Protein AF-A0A638WQQ2-F1 (afdb_monomer_lite)

pLDDT: mean 89.61, std 8.48, range [47.0, 96.75]

Organism: Salmonella newport (NCBI:txid108619)

Secondary structure (DSSP, 8-state):
-HHHHTTSTTGGGS--SSB--SSSTTTTSBPPHHHHHHHHHHHHHT-GGGTT--HHHHHHHHHHHHHHHHHT-TT--HHHHHHHHHHHHTPPTT-TTTHHHHHHHHHHHHHHHHHHHHHHHHTTTT--

InterPro domains:
  IPR011010 DNA breaking-rejoining enzyme, catalytic core [SSF56349] (10-104)
  IPR013762 Integrase-like, catalytic domain superfamily [G3DSA:1.10.443.10] (1-122)

Foldseek 3Di:
DVVVLVPKPCLVVDDAPAADCDDDDRINPHQDPVNVQVVQVVVLVPDPVSVVTDPVVVVVVVLVVLVVVVVVPPVADPLNSLVVNCVVVVHDPPDCPSVVSSVVVVVVVVVVVVVVVVVCVVVVVPPD

Sequence (128 aa):
ILNDRRKVKNSNKHDFLFITYKEGKTQGQPLSFSSYHKIVSVVRQSSSHLNGLTGHKLRHTWNYEFSKAIDENQEISDEKEQQIRSYLMGWRPGSDTSIIYNRRHIFELSKKTALEQQEQLLKGGFDE

Radius of gyration: 22.97 Å; chains: 1; bounding box: 56×27×70 Å

Structure (mmCIF, N/CA/C/O backbone):
data_AF-A0A638WQQ2-F1
#
_entry.id   AF-A0A638WQQ2-F1
#
loop_
_atom_site.group_PDB
_atom_site.id
_atom_site.type_symbol
_atom_site.label_atom_id
_atom_site.label_alt_id
_atom_site.label_comp_id
_atom_site.label_asym_id
_atom_site.label_entity_id
_atom_site.label_seq_id
_atom_site.pdbx_PDB_ins_code
_atom_site.Cartn_x
_atom_site.Cartn_y
_atom_site.Cartn_z
_atom_site.occupancy
_atom_site.B_iso_or_equiv
_atom_site.auth_seq_id
_atom_site.auth_comp_id
_atom_site.auth_asym_id
_atom_site.auth_atom_id
_atom_site.pdbx_PDB_model_num
ATOM 1 N N . ILE A 1 1 ? 11.326 -14.801 -12.721 1.00 67.19 1 ILE A N 1
ATOM 2 C CA . ILE A 1 1 ? 11.721 -13.368 -12.592 1.00 67.19 1 ILE A CA 1
ATOM 3 C C . ILE A 1 1 ? 13.234 -13.190 -12.457 1.00 67.19 1 ILE A C 1
ATOM 5 O O . ILE A 1 1 ? 13.819 -12.639 -13.378 1.00 67.19 1 ILE A O 1
ATOM 9 N N . LEU A 1 2 ? 13.894 -13.629 -11.371 1.00 75.12 2 LEU A N 1
ATOM 10 C CA . LEU A 1 2 ? 15.339 -13.370 -11.173 1.00 75.12 2 LEU A CA 1
ATOM 11 C C . LEU A 1 2 ? 16.225 -13.975 -12.281 1.00 75.12 2 LEU A C 1
ATOM 13 O O . LEU A 1 2 ? 17.155 -13.323 -12.753 1.00 75.12 2 LEU A O 1
ATOM 17 N N . ASN A 1 3 ? 15.879 -15.174 -12.754 1.00 87.06 3 ASN A N 1
ATOM 18 C CA . ASN A 1 3 ? 16.596 -15.852 -13.839 1.00 87.06 3 ASN A CA 1
ATOM 19 C C . ASN A 1 3 ? 16.265 -15.289 -15.232 1.00 87.06 3 ASN A C 1
ATOM 21 O O . ASN A 1 3 ? 17.094 -15.356 -16.137 1.00 87.06 3 ASN A O 1
ATOM 25 N N . ASP A 1 4 ? 15.073 -14.717 -15.403 1.00 89.94 4 ASP A N 1
ATOM 26 C CA . ASP A 1 4 ? 14.589 -14.223 -16.698 1.00 89.94 4 ASP A CA 1
ATOM 27 C C . ASP A 1 4 ? 15.051 -12.791 -16.948 1.00 89.94 4 ASP A C 1
ATOM 29 O O . ASP A 1 4 ? 15.519 -12.470 -18.038 1.00 89.94 4 ASP A O 1
ATOM 33 N N . ARG A 1 5 ? 15.015 -11.950 -15.905 1.00 92.75 5 ARG A N 1
ATOM 34 C CA . ARG A 1 5 ? 15.450 -10.551 -15.953 1.00 92.75 5 ARG A CA 1
ATOM 35 C C . ARG A 1 5 ? 16.876 -10.436 -16.476 1.00 92.75 5 ARG A C 1
ATOM 37 O O . ARG A 1 5 ? 17.125 -9.609 -17.340 1.00 92.75 5 ARG A O 1
ATOM 44 N N . ARG A 1 6 ? 17.797 -11.280 -15.985 1.00 91.44 6 ARG A N 1
ATOM 45 C CA . ARG A 1 6 ? 19.225 -11.254 -16.361 1.00 91.44 6 ARG A CA 1
ATOM 46 C C . ARG A 1 6 ? 19.457 -11.477 -17.862 1.00 91.44 6 ARG A C 1
ATOM 48 O O . ARG A 1 6 ? 20.475 -11.034 -18.380 1.00 91.44 6 ARG A O 1
ATOM 55 N N . LYS A 1 7 ? 18.533 -12.149 -18.554 1.00 93.31 7 LYS A N 1
ATOM 56 C CA . LYS A 1 7 ? 18.630 -12.430 -19.995 1.00 93.31 7 LYS A CA 1
ATOM 57 C C . LYS A 1 7 ? 18.217 -11.233 -20.861 1.00 93.31 7 LYS A C 1
ATOM 59 O O . LYS A 1 7 ? 18.444 -11.250 -22.066 1.00 93.31 7 LYS A O 1
ATOM 64 N N . VAL A 1 8 ? 17.600 -10.202 -20.278 1.00 95.00 8 VAL A N 1
ATOM 65 C CA . VAL A 1 8 ? 17.076 -9.050 -21.020 1.00 95.00 8 VAL A CA 1
ATOM 66 C C . VAL A 1 8 ? 18.182 -8.027 -21.263 1.00 95.00 8 VAL A C 1
ATOM 68 O O . VAL A 1 8 ? 18.845 -7.559 -20.338 1.00 95.00 8 VAL A O 1
ATOM 71 N N . LYS A 1 9 ? 18.359 -7.615 -22.522 1.00 95.44 9 LYS A N 1
ATOM 72 C CA . LYS A 1 9 ? 19.323 -6.571 -22.892 1.00 95.44 9 LYS A CA 1
ATOM 73 C C . LYS A 1 9 ? 19.090 -5.300 -22.061 1.00 95.44 9 LYS A C 1
ATOM 75 O O . LYS A 1 9 ? 17.955 -4.866 -21.921 1.00 95.44 9 LYS A O 1
ATOM 80 N N . ASN A 1 10 ? 20.170 -4.686 -21.568 1.00 95.50 10 ASN A N 1
ATOM 81 C CA . ASN A 1 10 ? 20.201 -3.484 -20.713 1.00 95.50 10 ASN A CA 1
ATOM 82 C C . ASN A 1 10 ? 19.715 -3.641 -19.260 1.00 95.50 10 ASN A C 1
ATOM 84 O O . ASN A 1 10 ? 19.871 -2.689 -18.497 1.00 95.50 10 ASN A O 1
ATOM 88 N N . SER A 1 11 ? 19.193 -4.795 -18.832 1.00 94.62 11 SER A N 1
ATOM 89 C CA . SER A 1 11 ? 18.684 -4.956 -17.458 1.00 94.62 11 SER A CA 1
ATOM 90 C C . SER A 1 11 ? 19.768 -4.866 -16.378 1.00 94.62 11 SER A C 1
ATOM 92 O O . SER A 1 11 ? 19.474 -4.666 -15.205 1.00 94.62 11 SER A O 1
ATOM 94 N N . ASN A 1 12 ? 21.029 -5.087 -16.743 1.00 94.19 12 ASN A N 1
ATOM 95 C CA . ASN A 1 12 ? 22.179 -5.024 -15.841 1.00 94.19 12 ASN A CA 1
ATOM 96 C C . ASN A 1 12 ? 22.674 -3.591 -15.577 1.00 94.19 12 ASN A C 1
ATOM 98 O O . ASN A 1 12 ? 23.626 -3.424 -14.828 1.00 94.19 12 ASN A O 1
ATOM 102 N N . LYS A 1 13 ? 22.060 -2.567 -16.186 1.00 95.56 13 LYS A N 1
ATOM 103 C CA . LYS A 1 13 ? 22.459 -1.158 -16.022 1.00 95.56 13 LYS A CA 1
ATOM 104 C C . LYS A 1 13 ? 21.857 -0.478 -14.786 1.00 95.56 13 LYS A C 1
ATOM 106 O O . LYS A 1 13 ? 22.153 0.684 -14.539 1.00 95.56 13 LYS A O 1
ATOM 111 N N . HIS A 1 14 ? 20.982 -1.165 -14.055 1.00 94.69 14 HIS A N 1
ATOM 112 C CA . HIS A 1 14 ? 20.318 -0.662 -12.853 1.00 94.69 14 HIS A CA 1
ATOM 113 C C . HIS A 1 14 ? 19.742 -1.825 -12.028 1.00 94.69 14 HIS A C 1
ATOM 115 O O . HIS A 1 14 ? 19.574 -2.939 -12.538 1.00 94.69 14 HIS A O 1
ATOM 121 N N . ASP A 1 15 ? 19.266 -1.527 -10.820 1.00 93.56 15 ASP A N 1
ATOM 122 C CA . ASP A 1 15 ? 18.806 -2.548 -9.864 1.00 93.56 15 ASP A CA 1
ATOM 123 C C . ASP A 1 15 ? 17.281 -2.752 -9.831 1.00 93.56 15 ASP A C 1
ATOM 125 O O . ASP A 1 15 ? 16.779 -3.632 -9.135 1.00 93.56 15 ASP A O 1
ATOM 129 N N . PHE A 1 16 ? 16.510 -1.997 -10.626 1.00 94.38 16 PHE A N 1
ATOM 130 C CA . PHE A 1 16 ? 15.052 -2.169 -10.690 1.00 94.38 16 PHE A CA 1
ATOM 131 C C . PHE A 1 16 ? 14.643 -3.587 -11.105 1.00 94.38 16 PHE A C 1
ATOM 133 O O . PHE A 1 16 ? 15.017 -4.059 -12.182 1.00 94.38 16 PHE A O 1
ATOM 140 N N . LEU A 1 17 ? 13.819 -4.245 -10.286 1.00 93.62 17 LEU A N 1
ATOM 141 C CA . LEU A 1 17 ? 13.341 -5.610 -10.530 1.00 93.62 17 LEU A CA 1
ATOM 142 C C . LEU A 1 17 ? 12.412 -5.699 -11.750 1.00 93.62 17 LEU A C 1
ATOM 144 O O . LEU A 1 17 ? 12.572 -6.587 -12.589 1.00 93.62 17 LEU A O 1
ATOM 148 N N . PHE A 1 18 ? 11.457 -4.773 -11.853 1.00 94.38 18 PHE A N 1
ATOM 149 C CA . PHE A 1 18 ? 10.484 -4.731 -12.941 1.00 94.38 18 PHE A CA 1
ATOM 150 C C . PHE A 1 18 ? 11.002 -3.880 -14.096 1.00 94.38 18 PHE A C 1
ATOM 152 O O . PHE A 1 18 ? 11.248 -2.682 -13.947 1.00 94.38 18 PHE A O 1
ATOM 159 N N . ILE A 1 19 ? 11.141 -4.518 -15.255 1.00 95.19 19 ILE A N 1
ATOM 160 C CA . ILE A 1 19 ? 11.709 -3.932 -16.468 1.00 95.19 19 ILE A CA 1
ATOM 161 C C . ILE A 1 19 ? 10.807 -4.168 -17.672 1.00 95.19 19 ILE A C 1
ATOM 163 O O . ILE A 1 19 ? 9.929 -5.033 -17.659 1.00 95.19 19 ILE A O 1
ATOM 167 N N . THR A 1 20 ? 11.061 -3.429 -18.745 1.00 95.31 20 THR A N 1
ATOM 168 C CA . THR A 1 20 ? 10.407 -3.653 -20.034 1.00 95.31 20 THR A CA 1
ATOM 169 C C . THR A 1 20 ? 11.065 -4.819 -20.773 1.00 95.31 20 THR A C 1
ATOM 171 O O . THR A 1 20 ? 12.229 -4.736 -21.158 1.00 95.31 20 THR A O 1
ATOM 174 N N . TYR A 1 21 ? 10.310 -5.895 -21.009 1.00 93.12 21 TYR A N 1
ATOM 175 C CA . TYR A 1 21 ? 10.790 -7.074 -21.748 1.00 93.12 21 TYR A CA 1
ATOM 176 C C . TYR A 1 21 ? 10.659 -6.933 -23.267 1.00 93.12 21 TYR A C 1
ATOM 178 O O . TYR A 1 21 ? 11.417 -7.558 -24.003 1.00 93.12 21 TYR A O 1
ATOM 186 N N . LYS A 1 22 ? 9.711 -6.110 -23.734 1.00 92.50 22 LYS A N 1
ATOM 187 C CA . LYS A 1 22 ? 9.473 -5.875 -25.160 1.00 92.50 22 LYS A CA 1
ATOM 188 C C . LYS 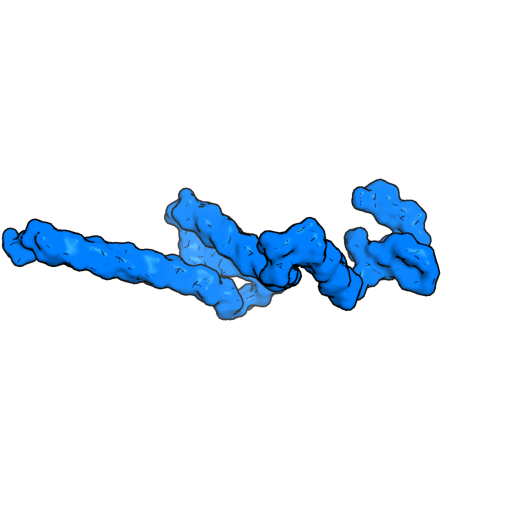A 1 22 ? 10.743 -5.346 -25.827 1.00 92.50 22 LYS A C 1
ATOM 190 O O . LYS A 1 22 ? 11.321 -4.365 -25.360 1.00 92.50 22 LYS A O 1
ATOM 195 N N . GLU A 1 23 ? 11.133 -5.975 -26.929 1.00 94.31 23 GLU A N 1
ATOM 196 C CA . GLU A 1 23 ? 12.262 -5.535 -27.743 1.00 94.31 23 GLU A CA 1
ATOM 197 C C . GLU A 1 23 ? 12.039 -4.125 -28.299 1.00 94.31 23 GLU A C 1
ATOM 199 O O . GLU A 1 23 ? 10.931 -3.746 -28.693 1.00 94.31 23 GLU A O 1
ATOM 204 N N . GLY A 1 24 ? 13.108 -3.330 -28.308 1.00 93.62 24 GLY A N 1
ATOM 205 C CA . GLY A 1 24 ? 13.087 -1.956 -28.795 1.00 93.62 24 GLY A CA 1
ATOM 206 C C . GLY A 1 24 ? 13.888 -1.000 -27.917 1.00 93.62 24 GLY A C 1
ATOM 207 O O . GLY A 1 24 ? 14.696 -1.405 -27.083 1.00 93.62 24 GLY A O 1
ATOM 208 N N . LYS A 1 25 ? 13.650 0.302 -28.105 1.00 94.81 25 LYS A N 1
ATOM 209 C CA . LYS A 1 25 ? 14.435 1.375 -27.467 1.00 94.81 25 LYS A CA 1
ATOM 210 C C . LYS A 1 25 ? 14.398 1.341 -25.935 1.00 94.81 25 LYS A C 1
ATOM 212 O O . LYS A 1 25 ? 15.371 1.726 -25.299 1.00 94.81 25 LYS A O 1
ATOM 217 N N . THR A 1 26 ? 13.297 0.878 -25.348 1.00 95.50 26 THR A N 1
ATOM 218 C CA . THR A 1 26 ? 13.098 0.827 -23.891 1.00 95.50 26 THR A CA 1
ATOM 219 C C . THR A 1 26 ? 13.361 -0.556 -23.294 1.00 95.50 26 THR A C 1
ATOM 221 O O . THR A 1 26 ? 13.142 -0.740 -22.100 1.00 95.50 26 THR A O 1
ATOM 224 N N . GLN A 1 27 ? 13.823 -1.536 -24.081 1.00 96.25 27 GLN A N 1
ATOM 225 C CA . GLN A 1 27 ? 14.095 -2.883 -23.578 1.00 96.25 27 GLN A CA 1
ATOM 226 C C . GLN A 1 27 ? 15.130 -2.840 -22.449 1.00 96.25 27 GLN A C 1
ATOM 228 O O . GLN A 1 27 ? 16.188 -2.213 -22.577 1.00 96.25 27 GLN A O 1
ATOM 233 N N . GLY A 1 28 ? 14.798 -3.504 -21.345 1.00 95.81 28 GLY A N 1
ATOM 234 C CA . GLY A 1 28 ? 15.602 -3.558 -20.133 1.00 95.81 28 GLY A CA 1
ATOM 235 C C . GLY A 1 28 ? 15.466 -2.355 -19.211 1.00 95.81 28 GLY A C 1
ATOM 236 O O . GLY A 1 28 ? 15.934 -2.461 -18.090 1.00 95.81 28 GLY A O 1
ATOM 237 N N . GLN A 1 29 ? 14.817 -1.263 -19.635 1.00 96.56 29 GLN A N 1
ATOM 238 C CA . GLN A 1 29 ? 14.605 -0.079 -18.795 1.00 96.56 29 GLN A CA 1
ATOM 239 C C . GLN A 1 29 ? 13.568 -0.342 -17.694 1.00 96.56 29 GLN A C 1
ATOM 241 O O . GLN A 1 29 ? 12.693 -1.201 -17.889 1.00 96.56 29 GLN A O 1
ATOM 246 N N . PRO A 1 30 ? 13.601 0.419 -16.581 1.00 96.75 30 PRO A N 1
ATOM 247 C CA . PRO A 1 30 ? 12.616 0.306 -15.514 1.00 96.75 30 PRO A CA 1
ATOM 248 C C . PRO A 1 30 ? 11.195 0.506 -16.037 1.00 96.75 30 PRO A C 1
ATOM 250 O O . PRO A 1 30 ? 10.947 1.277 -16.969 1.00 96.75 30 PRO A O 1
ATOM 253 N N . LEU A 1 31 ? 10.248 -0.204 -15.430 1.00 95.38 31 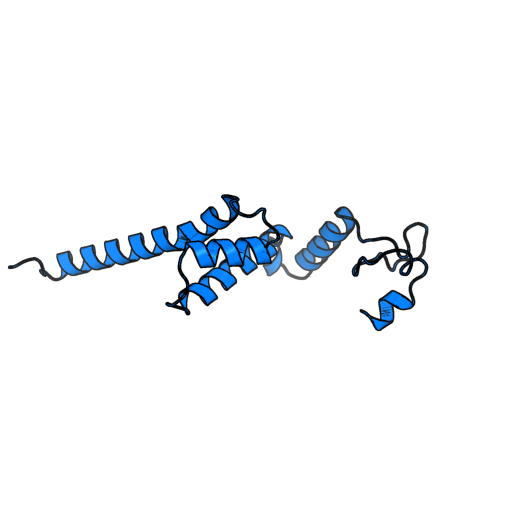LEU A N 1
ATOM 254 C CA . LEU A 1 31 ? 8.843 -0.081 -15.787 1.00 95.38 31 LEU A CA 1
ATOM 255 C C . LEU A 1 31 ? 8.335 1.345 -15.501 1.00 95.38 31 LEU A C 1
ATOM 257 O O . LEU A 1 31 ? 8.498 1.860 -14.397 1.00 95.38 31 LEU A O 1
ATOM 261 N N . SER A 1 32 ? 7.686 1.979 -16.479 1.00 94.38 32 SER A N 1
ATOM 262 C CA . SER A 1 32 ? 7.085 3.304 -16.286 1.00 94.38 32 SER A CA 1
ATOM 263 C C . SER A 1 32 ? 5.787 3.236 -15.473 1.00 94.38 32 SER A C 1
ATOM 265 O O . SER A 1 32 ? 5.084 2.221 -15.480 1.00 94.38 32 SER A O 1
ATOM 267 N N . PHE A 1 33 ? 5.384 4.358 -14.865 1.00 94.44 33 PHE A N 1
ATOM 268 C CA . PHE A 1 33 ? 4.064 4.479 -14.230 1.00 94.44 33 PHE A CA 1
ATOM 269 C C . PHE A 1 33 ? 2.914 4.186 -15.205 1.00 94.44 33 PHE A C 1
ATOM 271 O O . PHE A 1 33 ? 1.964 3.490 -14.854 1.00 94.44 33 PHE A O 1
ATOM 278 N N . SER A 1 34 ? 3.014 4.642 -16.457 1.00 94.50 34 SER A N 1
ATOM 279 C CA . SER A 1 34 ? 2.015 4.344 -17.492 1.00 94.50 34 SER A CA 1
ATOM 280 C C . SER A 1 34 ? 1.897 2.843 -17.780 1.00 94.50 34 SER A C 1
ATOM 282 O O . SER A 1 34 ? 0.789 2.325 -17.923 1.00 94.50 34 SER A O 1
ATOM 284 N N . SER A 1 35 ? 3.022 2.125 -17.796 1.00 94.31 35 SER A N 1
ATOM 285 C CA . SER A 1 35 ? 3.050 0.671 -17.970 1.00 94.31 35 SER A CA 1
ATOM 286 C C . SER A 1 35 ? 2.444 -0.044 -16.764 1.00 94.31 35 SER A C 1
ATOM 288 O O . SER A 1 35 ? 1.664 -0.977 -16.941 1.00 94.31 35 SER A O 1
ATOM 290 N N . TYR A 1 36 ? 2.720 0.428 -15.544 1.00 95.12 36 TYR A N 1
ATOM 291 C CA . TYR A 1 36 ? 2.070 -0.077 -14.333 1.00 95.12 36 TYR A CA 1
ATOM 292 C C . TYR A 1 36 ? 0.545 0.087 -14.398 1.00 95.12 36 TYR A C 1
ATOM 294 O O . TYR A 1 36 ? -0.193 -0.882 -14.211 1.00 95.12 36 TYR A O 1
ATOM 302 N N . HIS A 1 37 ? 0.055 1.279 -14.750 1.00 94.88 37 HIS A N 1
ATOM 303 C CA . HIS A 1 37 ? -1.381 1.509 -14.925 1.00 94.88 37 HIS A CA 1
ATOM 304 C C . HIS A 1 37 ? -1.981 0.617 -16.014 1.00 94.88 37 HIS A C 1
ATOM 306 O O . HIS A 1 37 ? -3.098 0.120 -15.853 1.00 94.88 37 HIS A O 1
ATOM 312 N N . LYS A 1 38 ? -1.240 0.357 -17.098 1.00 95.38 38 LYS A N 1
ATOM 313 C CA . LYS A 1 38 ? -1.672 -0.578 -18.139 1.00 95.38 38 LYS A CA 1
ATOM 314 C C . LYS A 1 38 ? -1.779 -2.009 -17.611 1.00 95.38 38 LYS A C 1
ATOM 316 O O . LYS A 1 38 ? -2.783 -2.649 -17.907 1.00 95.38 38 LYS A O 1
ATOM 321 N N . ILE A 1 39 ? -0.821 -2.486 -16.814 1.00 95.25 39 ILE A N 1
ATOM 322 C CA . ILE A 1 39 ? -0.877 -3.813 -16.176 1.00 95.25 39 ILE A CA 1
ATOM 323 C C . ILE A 1 39 ? -2.138 -3.932 -15.315 1.00 95.25 39 ILE A C 1
ATOM 325 O O . ILE A 1 39 ? -2.927 -4.851 -15.515 1.00 95.25 39 ILE A O 1
ATOM 329 N N . VAL A 1 40 ? -2.383 -2.966 -14.422 1.00 96.44 40 VAL A N 1
ATOM 330 C CA . VAL A 1 40 ? -3.596 -2.951 -13.584 1.00 96.44 40 VAL A CA 1
ATOM 331 C C . VAL A 1 40 ? -4.860 -2.929 -14.445 1.00 96.44 40 VAL A C 1
ATOM 333 O O . VAL A 1 40 ? -5.819 -3.633 -14.149 1.00 96.44 40 VAL A O 1
ATOM 336 N N . SER A 1 41 ? -4.862 -2.159 -15.534 1.00 96.06 41 SER A N 1
ATOM 337 C CA . SER A 1 41 ? -5.994 -2.090 -16.462 1.00 96.06 41 SER A CA 1
ATOM 338 C C . SER A 1 41 ? -6.259 -3.419 -17.176 1.00 96.06 41 SER A C 1
ATOM 340 O O . SER A 1 41 ? -7.420 -3.768 -17.370 1.00 96.06 41 SER A O 1
ATOM 342 N N . VAL A 1 42 ? -5.213 -4.167 -17.541 1.00 96.75 42 VAL A N 1
ATOM 343 C CA . VAL A 1 42 ? -5.342 -5.511 -18.128 1.00 96.75 42 VAL A CA 1
ATOM 344 C C . VAL A 1 42 ? -5.928 -6.486 -17.109 1.00 96.75 42 VAL A C 1
ATOM 346 O O . VAL A 1 42 ? -6.874 -7.193 -17.435 1.00 96.75 42 VAL A O 1
ATOM 349 N N . VAL A 1 43 ? -5.439 -6.474 -15.865 1.00 96.12 43 VAL A N 1
ATOM 350 C CA . VAL A 1 43 ? -5.998 -7.306 -14.783 1.00 96.12 43 VAL A CA 1
ATOM 351 C C . VAL A 1 43 ? -7.457 -6.940 -14.512 1.00 96.12 43 VAL A C 1
ATOM 353 O O . VAL A 1 43 ? -8.301 -7.815 -14.403 1.00 96.12 43 VAL A O 1
ATOM 356 N N . ARG A 1 44 ? -7.790 -5.649 -14.472 1.00 96.44 44 ARG A N 1
ATOM 357 C CA . ARG A 1 44 ? -9.170 -5.175 -14.311 1.00 96.44 44 ARG A CA 1
ATOM 358 C C . ARG A 1 44 ? -10.112 -5.707 -15.395 1.00 96.44 44 ARG A C 1
ATOM 360 O O . ARG A 1 44 ? -11.271 -5.962 -15.108 1.00 96.44 44 ARG A O 1
ATOM 367 N N . GLN A 1 45 ? -9.628 -5.846 -16.627 1.00 96.31 45 GLN A N 1
ATOM 368 C CA . GLN A 1 45 ? -10.426 -6.303 -17.770 1.00 96.31 45 GLN A CA 1
ATOM 369 C C . GLN A 1 45 ? -10.597 -7.825 -17.831 1.00 96.31 45 GLN A C 1
ATOM 371 O O . GLN A 1 45 ? -11.383 -8.300 -18.644 1.00 96.31 45 GLN A O 1
ATOM 376 N N . SER A 1 46 ? -9.892 -8.601 -17.000 1.00 96.62 46 SER A N 1
ATOM 377 C CA . SER A 1 46 ? -9.989 -10.065 -17.038 1.00 96.62 46 SER A CA 1
ATOM 378 C C . SER A 1 46 ? -11.289 -10.609 -16.436 1.00 96.62 46 SER A C 1
ATOM 380 O O . SER A 1 46 ? -11.634 -11.761 -16.686 1.00 96.62 46 SER A O 1
ATOM 382 N N . SER A 1 47 ? -12.011 -9.811 -15.640 1.00 96.44 47 SER A N 1
ATOM 383 C CA . SER A 1 47 ? -13.264 -10.213 -14.996 1.00 96.44 47 SER A CA 1
ATOM 384 C C . SER A 1 47 ? -14.121 -9.001 -14.641 1.00 96.44 47 SER A C 1
ATOM 386 O O . SER A 1 47 ? -13.616 -8.005 -14.126 1.00 96.44 47 SER A O 1
ATOM 388 N N . SER A 1 48 ? -15.439 -9.113 -14.823 1.00 95.50 48 SER A N 1
ATOM 389 C CA . SER A 1 48 ? -16.409 -8.085 -14.416 1.00 95.50 48 SER A CA 1
ATOM 390 C C . SER A 1 48 ? -16.354 -7.771 -12.914 1.00 95.50 48 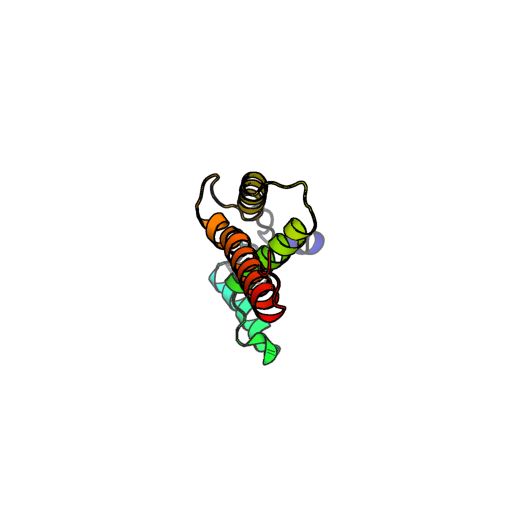SER A C 1
ATOM 392 O O . SER A 1 48 ? -16.566 -6.628 -12.510 1.00 95.50 48 SER A O 1
ATOM 394 N N . HIS A 1 49 ? -15.980 -8.752 -12.087 1.00 95.56 49 HIS A N 1
ATOM 395 C CA . HIS A 1 49 ? -15.791 -8.588 -10.642 1.00 95.56 49 HIS A CA 1
ATOM 396 C C . HIS A 1 49 ? -14.655 -7.615 -10.300 1.00 95.56 49 HIS A C 1
ATOM 398 O O . HIS A 1 49 ? -14.612 -7.061 -9.203 1.00 95.56 49 HIS A O 1
ATOM 404 N N . LEU A 1 50 ? -13.732 -7.381 -11.237 1.00 95.00 50 LEU A N 1
ATOM 405 C CA . LEU A 1 50 ? -12.573 -6.520 -11.044 1.00 95.00 50 LEU A CA 1
ATOM 406 C C . LEU A 1 50 ? -12.770 -5.110 -11.597 1.00 95.00 50 LEU A C 1
ATOM 408 O O . LEU A 1 50 ? -11.849 -4.313 -11.473 1.00 95.00 50 LEU A O 1
ATOM 412 N N . ASN A 1 51 ? -13.944 -4.747 -12.128 1.00 92.75 51 ASN A N 1
ATOM 413 C CA . ASN A 1 51 ? -14.199 -3.440 -12.758 1.00 92.75 51 ASN A CA 1
ATOM 414 C C . ASN A 1 51 ? -13.789 -2.230 -11.898 1.00 92.75 51 ASN A C 1
ATOM 416 O O . ASN A 1 51 ? -13.358 -1.201 -12.420 1.00 92.75 51 ASN A O 1
ATOM 420 N N . GLY A 1 52 ? -13.879 -2.350 -10.573 1.00 92.75 52 GLY A N 1
ATOM 421 C CA . GLY A 1 52 ? -13.469 -1.304 -9.642 1.00 92.75 52 GLY A CA 1
ATOM 422 C C . GLY A 1 52 ? -11.977 -1.284 -9.293 1.00 92.75 52 GLY A C 1
ATOM 423 O O . GLY A 1 52 ? -11.582 -0.411 -8.523 1.00 92.75 52 GLY A O 1
ATOM 424 N N . LEU A 1 53 ? -11.163 -2.231 -9.766 1.00 95.31 53 LEU A N 1
ATOM 425 C CA . LEU A 1 53 ? -9.763 -2.403 -9.376 1.00 95.31 53 LEU A CA 1
ATOM 426 C C . LEU A 1 53 ? -8.904 -1.220 -9.834 1.00 95.31 53 LEU A C 1
ATOM 428 O O . LEU A 1 53 ? -8.882 -0.843 -11.006 1.00 95.31 53 LEU A O 1
ATOM 432 N N . THR A 1 54 ? -8.134 -0.673 -8.898 1.00 95.44 54 THR A N 1
ATOM 433 C CA . THR A 1 54 ? -7.085 0.313 -9.164 1.00 95.44 54 THR A CA 1
ATOM 434 C C . THR A 1 54 ? -5.828 -0.073 -8.398 1.00 95.44 54 THR A C 1
ATOM 436 O O . THR A 1 54 ? -5.892 -0.798 -7.405 1.00 95.44 54 THR A O 1
ATOM 439 N N . GLY A 1 55 ? -4.676 0.447 -8.825 1.00 93.62 55 GLY A N 1
ATOM 440 C CA . GLY A 1 55 ? -3.415 0.204 -8.126 1.00 93.62 55 GLY A CA 1
ATOM 441 C C . GLY A 1 55 ? -3.455 0.656 -6.664 1.00 93.62 55 GLY A C 1
ATOM 442 O O . GLY A 1 55 ? -2.960 -0.036 -5.780 1.00 93.62 55 GLY A O 1
ATOM 443 N N . HIS A 1 56 ? -4.130 1.776 -6.390 1.00 94.31 56 HIS A N 1
ATOM 444 C CA . HIS A 1 56 ? -4.269 2.301 -5.034 1.00 94.31 56 HIS A CA 1
ATOM 445 C C . HIS A 1 56 ? -5.167 1.429 -4.143 1.00 94.31 56 HIS A C 1
ATOM 447 O O . HIS A 1 56 ? -4.898 1.297 -2.953 1.00 94.31 56 HIS A O 1
ATOM 453 N N . LYS A 1 57 ? -6.179 0.750 -4.705 1.00 94.12 57 LYS A N 1
ATOM 454 C CA . LYS A 1 57 ? -7.014 -0.181 -3.929 1.00 94.12 57 LYS A CA 1
ATOM 455 C C . LYS A 1 57 ? -6.226 -1.356 -3.366 1.00 94.12 57 LYS A C 1
ATOM 457 O O . LYS A 1 57 ? -6.499 -1.749 -2.243 1.00 94.12 57 LYS A O 1
ATOM 462 N N . LEU A 1 58 ? 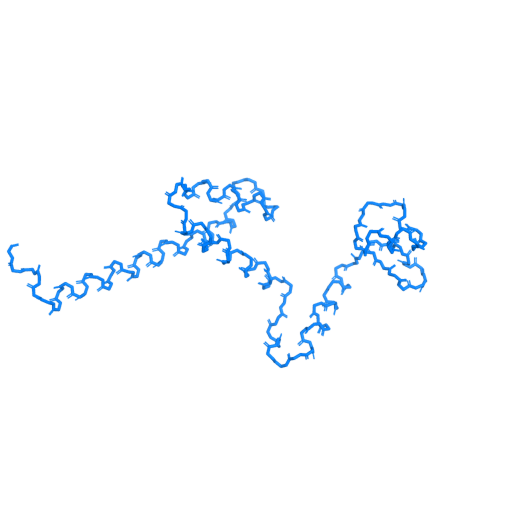-5.208 -1.843 -4.078 1.00 94.44 58 LEU A N 1
ATOM 463 C CA . LEU A 1 58 ? -4.306 -2.868 -3.537 1.00 94.44 58 LEU A CA 1
ATOM 464 C C . LEU A 1 58 ? -3.633 -2.385 -2.243 1.00 94.44 58 LEU A C 1
ATOM 466 O O . LEU A 1 58 ? -3.533 -3.130 -1.273 1.00 94.44 58 LEU A O 1
ATOM 470 N N . ARG A 1 59 ? -3.233 -1.106 -2.208 1.00 93.75 59 ARG A N 1
ATOM 471 C CA . ARG A 1 59 ? -2.647 -0.465 -1.026 1.00 93.75 59 ARG A CA 1
ATOM 472 C C . ARG A 1 59 ? -3.653 -0.357 0.125 1.00 93.75 59 ARG A C 1
ATOM 474 O O . ARG A 1 59 ? -3.278 -0.597 1.270 1.00 93.75 59 ARG A O 1
ATOM 481 N N . HIS A 1 60 ? -4.908 -0.012 -0.163 1.00 91.88 60 HIS A N 1
ATOM 482 C CA . HIS A 1 60 ? -5.973 0.013 0.846 1.00 91.88 60 HIS A CA 1
ATOM 483 C C . HIS A 1 60 ? -6.264 -1.378 1.411 1.00 91.88 60 HIS A C 1
ATOM 485 O O . HIS A 1 60 ? -6.322 -1.526 2.627 1.00 91.88 60 HIS A O 1
ATOM 491 N N . THR A 1 61 ? -6.386 -2.395 0.553 1.00 93.44 61 THR A N 1
ATOM 492 C CA . THR A 1 61 ? -6.612 -3.782 0.981 1.00 93.44 61 THR A CA 1
ATOM 493 C C . THR A 1 61 ? -5.472 -4.277 1.859 1.00 93.44 61 THR A C 1
ATOM 495 O O . THR A 1 61 ? -5.737 -4.832 2.916 1.00 93.44 61 THR A O 1
ATOM 498 N N . TRP A 1 62 ? -4.215 -4.010 1.489 1.00 95.88 62 TRP A N 1
ATOM 499 C CA . TRP A 1 62 ? -3.082 -4.366 2.343 1.00 95.88 62 TRP A CA 1
ATOM 500 C C . TRP A 1 62 ? -3.181 -3.713 3.728 1.00 95.88 62 TRP A C 1
ATOM 502 O O . TRP A 1 62 ? -2.986 -4.393 4.726 1.00 95.88 62 TRP A O 1
ATOM 512 N N . ASN A 1 63 ? -3.529 -2.420 3.811 1.00 94.12 63 ASN A N 1
ATOM 513 C CA . ASN A 1 63 ? -3.667 -1.752 5.112 1.00 94.12 63 ASN A CA 1
ATOM 514 C C . ASN A 1 63 ? -4.813 -2.335 5.942 1.00 94.12 63 ASN A C 1
ATOM 516 O O . ASN A 1 63 ? -4.677 -2.435 7.154 1.00 94.12 63 ASN A O 1
ATOM 520 N N . TYR A 1 64 ? -5.915 -2.713 5.295 1.00 90.62 64 TYR A N 1
ATOM 521 C CA . TYR A 1 64 ? -7.053 -3.344 5.953 1.00 90.62 64 TYR A CA 1
ATOM 522 C C . TYR A 1 64 ? -6.700 -4.723 6.524 1.00 90.62 64 TYR A C 1
ATOM 524 O O . TYR A 1 64 ? -6.989 -4.989 7.687 1.00 90.62 64 TYR A O 1
ATOM 532 N N . GLU A 1 65 ? -6.029 -5.573 5.744 1.00 93.06 65 GLU A N 1
ATOM 533 C CA . GLU A 1 65 ? -5.561 -6.882 6.220 1.00 93.06 65 GLU A CA 1
ATOM 534 C C . GLU A 1 65 ? -4.478 -6.738 7.297 1.00 93.06 65 GLU A C 1
ATOM 536 O O . GLU A 1 65 ? -4.489 -7.465 8.285 1.00 93.06 65 GLU A O 1
ATOM 541 N N . PHE A 1 66 ? -3.594 -5.743 7.170 1.00 93.56 66 PHE A N 1
ATOM 542 C CA . PHE A 1 66 ? -2.640 -5.403 8.222 1.00 93.56 66 PHE A CA 1
ATOM 543 C C . PHE A 1 66 ? -3.349 -4.978 9.515 1.00 93.56 66 PHE A C 1
ATOM 545 O O . PHE A 1 66 ? -2.953 -5.444 10.574 1.00 93.56 66 PHE A O 1
ATOM 552 N N . SER A 1 67 ? -4.401 -4.148 9.453 1.00 90.19 67 SER A N 1
ATOM 553 C CA . SER A 1 67 ? -5.198 -3.812 10.644 1.00 90.19 67 SER A CA 1
ATOM 554 C C . SER A 1 67 ? -5.737 -5.068 11.319 1.00 90.19 67 SER A C 1
ATOM 556 O O . SER A 1 67 ? -5.478 -5.251 12.492 1.00 90.19 67 SER A O 1
ATOM 558 N N . LYS A 1 68 ? -6.389 -5.977 10.580 1.00 88.88 68 LYS A N 1
ATOM 559 C CA . LYS A 1 68 ? -6.913 -7.225 11.167 1.00 88.88 68 LYS A CA 1
ATOM 560 C C . LYS A 1 68 ? -5.840 -8.051 11.875 1.00 88.88 68 LYS A C 1
ATOM 562 O O . LYS A 1 68 ? -6.077 -8.554 12.962 1.00 88.88 68 LYS A O 1
ATOM 567 N N . ALA A 1 69 ? -4.662 -8.175 11.265 1.00 91.75 69 ALA A N 1
ATOM 568 C CA . ALA A 1 69 ? -3.554 -8.914 11.863 1.00 91.75 69 ALA A CA 1
ATOM 569 C C . ALA A 1 69 ? -3.028 -8.253 13.151 1.00 91.75 69 ALA A C 1
ATOM 571 O O . ALA A 1 69 ? -2.525 -8.943 14.033 1.00 91.75 69 ALA A O 1
ATOM 572 N N . ILE A 1 70 ? -3.131 -6.924 13.262 1.00 91.00 70 ILE A N 1
ATOM 573 C CA . ILE A 1 70 ? -2.826 -6.189 14.495 1.00 91.00 70 ILE A CA 1
ATOM 574 C C . ILE A 1 70 ? -3.952 -6.356 15.520 1.00 91.00 70 ILE A C 1
ATOM 576 O O . ILE A 1 70 ? -3.647 -6.576 16.684 1.00 91.00 70 ILE A O 1
ATOM 580 N N . ASP A 1 71 ? -5.222 -6.338 15.097 1.00 86.50 71 ASP A N 1
ATOM 581 C CA . ASP A 1 71 ? -6.391 -6.559 15.966 1.00 86.50 71 ASP A CA 1
ATOM 582 C C . ASP A 1 71 ? -6.295 -7.916 16.706 1.00 86.50 71 ASP A C 1
ATOM 584 O O . ASP A 1 71 ? -6.740 -8.050 17.846 1.00 86.50 71 ASP A O 1
ATOM 588 N N . GLU A 1 72 ? -5.686 -8.926 16.072 1.00 87.69 72 GLU A N 1
ATOM 589 C CA . GLU A 1 72 ? -5.419 -10.252 16.654 1.00 87.69 72 GLU A CA 1
ATOM 590 C C . GLU A 1 72 ? -4.254 -10.266 17.666 1.00 87.69 72 GLU A C 1
ATOM 592 O O . GLU A 1 72 ? -4.104 -11.230 18.421 1.00 87.69 72 GLU A O 1
ATOM 597 N N . ASN A 1 73 ? -3.435 -9.212 17.717 1.00 85.25 73 ASN A N 1
ATOM 598 C CA . ASN A 1 73 ? -2.269 -9.097 18.588 1.00 85.25 73 ASN A CA 1
ATOM 599 C C . ASN A 1 73 ? -2.448 -7.979 19.630 1.00 85.25 73 ASN A C 1
ATOM 601 O O . ASN A 1 73 ? -2.124 -6.816 19.396 1.00 85.25 73 ASN A O 1
ATOM 605 N N . GLN A 1 74 ? -2.892 -8.363 20.828 1.00 75.88 74 GLN A N 1
ATOM 606 C CA . GLN A 1 74 ? -3.180 -7.438 21.932 1.00 75.88 74 GLN A CA 1
ATOM 607 C C . GLN A 1 74 ? -1.943 -6.750 22.543 1.00 75.88 74 GLN A C 1
ATOM 609 O O . GLN A 1 74 ? -2.096 -5.869 23.386 1.00 75.88 74 GLN A O 1
ATOM 614 N N . GLU A 1 75 ? -0.722 -7.127 22.151 1.00 88.56 75 GLU A N 1
ATOM 615 C CA . GLU A 1 75 ? 0.514 -6.562 22.712 1.00 88.56 75 GLU A CA 1
ATOM 616 C C . GLU A 1 75 ? 1.019 -5.322 21.954 1.00 88.56 75 GLU A C 1
ATOM 618 O O . GLU A 1 75 ? 1.963 -4.659 22.394 1.00 88.56 75 GLU A O 1
ATOM 623 N N . ILE A 1 76 ? 0.428 -4.995 20.801 1.00 87.94 76 ILE A N 1
ATOM 624 C CA . ILE A 1 76 ? 0.877 -3.880 19.963 1.00 87.94 76 ILE A CA 1
ATOM 625 C C . ILE A 1 76 ? 0.083 -2.619 20.311 1.00 87.94 76 ILE A C 1
ATOM 627 O O . ILE A 1 76 ? -1.124 -2.565 20.115 1.00 87.94 76 ILE A O 1
ATOM 631 N N . SER A 1 77 ? 0.777 -1.578 20.782 1.00 88.75 77 SER A N 1
ATOM 632 C CA . SER A 1 77 ? 0.162 -0.262 20.991 1.00 88.75 77 SER A CA 1
ATOM 633 C C . SER A 1 77 ? -0.134 0.452 19.668 1.00 88.75 77 SER A C 1
ATOM 635 O O . SER A 1 77 ? 0.546 0.222 18.661 1.00 88.75 77 SER A O 1
ATOM 637 N N . ASP A 1 78 ? -1.075 1.396 19.685 1.00 86.56 78 ASP A N 1
ATOM 638 C CA . ASP A 1 78 ? -1.446 2.211 18.521 1.00 86.56 78 ASP A CA 1
ATOM 639 C C . ASP A 1 78 ? -0.244 2.945 17.903 1.00 86.56 78 ASP A C 1
ATOM 641 O O . ASP A 1 78 ? -0.103 3.017 16.676 1.00 86.56 78 ASP A O 1
ATOM 645 N N . GLU A 1 79 ? 0.667 3.465 18.733 1.00 88.69 79 GLU A N 1
ATOM 646 C CA . GLU A 1 79 ? 1.884 4.135 18.265 1.00 88.69 79 GLU A CA 1
ATOM 647 C C . GLU A 1 79 ? 2.813 3.149 17.559 1.00 88.69 79 GLU A C 1
ATOM 649 O O . GLU A 1 79 ? 3.423 3.471 16.531 1.00 88.69 79 GLU A O 1
ATOM 654 N N . LYS A 1 80 ? 2.924 1.928 18.094 1.00 90.62 80 LYS A N 1
ATOM 655 C CA . LYS A 1 80 ? 3.759 0.883 17.509 1.00 90.62 80 LYS A CA 1
ATOM 656 C C . LYS A 1 80 ? 3.165 0.380 16.197 1.00 90.62 80 LYS A C 1
ATOM 658 O O . LYS A 1 80 ? 3.907 0.248 15.220 1.00 90.62 80 LYS A O 1
ATOM 663 N N . GLU A 1 81 ? 1.848 0.191 16.136 1.00 91.31 81 GLU A N 1
ATOM 664 C CA . GLU A 1 81 ? 1.109 -0.082 14.900 1.00 91.31 81 GLU A CA 1
ATOM 665 C C . GLU A 1 81 ? 1.405 0.998 13.852 1.00 91.31 81 GLU A C 1
ATOM 667 O O . GLU A 1 81 ? 1.776 0.684 12.716 1.00 91.31 81 GLU A O 1
ATOM 672 N N . GLN A 1 82 ? 1.302 2.275 14.233 1.00 91.06 82 GLN A N 1
ATOM 673 C CA . GLN A 1 82 ? 1.532 3.402 13.335 1.00 91.06 82 GLN A CA 1
ATOM 674 C C . GLN A 1 82 ? 2.959 3.397 12.765 1.00 91.06 82 GLN A C 1
ATOM 676 O O . GLN A 1 82 ? 3.149 3.627 11.562 1.00 91.06 82 GLN A O 1
ATOM 681 N N . GLN A 1 83 ? 3.962 3.118 13.603 1.00 91.88 83 GLN A N 1
ATOM 682 C CA . GLN A 1 83 ? 5.365 3.012 13.193 1.00 91.88 83 GLN A CA 1
ATOM 683 C C . GLN A 1 83 ? 5.588 1.851 12.220 1.00 91.88 83 GLN A C 1
ATOM 685 O O . GLN A 1 83 ? 6.183 2.054 11.158 1.00 91.88 83 GLN A O 1
ATOM 690 N N . ILE A 1 84 ? 5.081 0.658 12.549 1.00 93.38 84 ILE A N 1
ATOM 691 C CA . ILE A 1 84 ? 5.210 -0.542 11.711 1.00 93.38 84 ILE A CA 1
ATOM 692 C C . ILE A 1 84 ? 4.532 -0.310 10.361 1.00 93.38 84 ILE A C 1
ATOM 694 O O . ILE A 1 84 ? 5.156 -0.500 9.314 1.00 93.38 84 ILE A O 1
ATOM 698 N N . ARG A 1 85 ? 3.283 0.172 10.370 1.00 93.62 85 ARG A N 1
ATOM 699 C CA . ARG A 1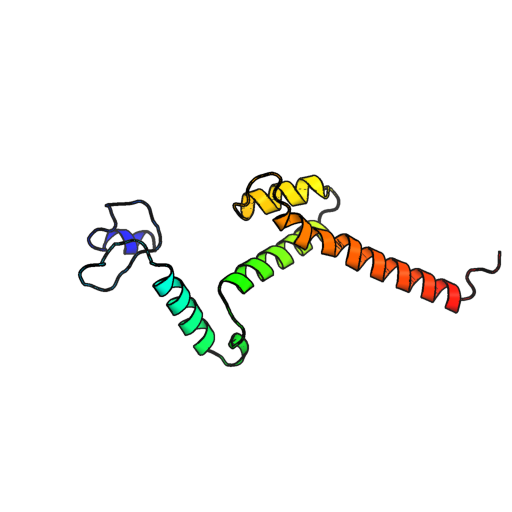 85 ? 2.531 0.492 9.153 1.00 93.62 85 ARG A CA 1
ATOM 700 C C . ARG A 1 85 ? 3.295 1.499 8.305 1.00 93.62 85 ARG A C 1
ATOM 702 O O . ARG A 1 85 ? 3.488 1.272 7.117 1.00 93.62 85 ARG A O 1
ATOM 709 N N . SER A 1 86 ? 3.768 2.595 8.895 1.00 93.81 86 SER A N 1
ATOM 710 C CA . SER A 1 86 ? 4.486 3.633 8.146 1.00 93.81 86 SER A CA 1
ATOM 711 C C . SER A 1 86 ? 5.769 3.095 7.513 1.00 93.81 86 SER A C 1
ATOM 713 O O . SER A 1 86 ? 6.015 3.372 6.340 1.00 93.81 86 SER A O 1
ATOM 715 N N . TYR A 1 87 ? 6.530 2.269 8.238 1.00 94.25 87 TYR A N 1
ATOM 716 C CA . TYR A 1 87 ? 7.734 1.623 7.719 1.00 94.25 87 TYR A CA 1
ATOM 717 C C . TYR A 1 87 ? 7.427 0.703 6.528 1.00 94.25 87 TYR A C 1
ATOM 719 O O . TYR A 1 87 ? 7.990 0.885 5.449 1.00 94.25 87 TYR A O 1
ATOM 727 N N . LEU A 1 88 ? 6.480 -0.227 6.687 1.00 94.31 88 LEU A N 1
ATOM 728 C CA . LEU A 1 88 ? 6.098 -1.185 5.640 1.00 94.31 88 LEU A CA 1
ATOM 729 C C . LEU A 1 88 ? 5.516 -0.495 4.402 1.00 94.31 88 LEU A C 1
ATOM 731 O O . LEU A 1 88 ? 5.721 -0.931 3.270 1.00 94.31 88 LEU A O 1
ATOM 735 N N . MET A 1 89 ? 4.818 0.617 4.614 1.00 93.31 89 MET A N 1
ATOM 736 C CA . MET A 1 89 ? 4.187 1.390 3.555 1.00 93.31 89 MET A CA 1
ATOM 737 C C . MET A 1 89 ? 5.132 2.404 2.900 1.00 93.31 89 MET A C 1
ATOM 739 O O . MET A 1 89 ? 4.751 3.015 1.893 1.00 93.31 89 MET A O 1
ATOM 743 N N . GLY A 1 90 ? 6.344 2.582 3.431 1.00 93.19 90 GLY A N 1
ATOM 744 C CA . GLY A 1 90 ? 7.302 3.583 2.962 1.00 93.19 90 GLY A CA 1
ATOM 745 C C . GLY A 1 90 ? 6.827 5.020 3.190 1.00 93.19 90 GLY A C 1
ATOM 746 O O . GLY A 1 90 ? 7.160 5.916 2.416 1.00 93.19 90 GLY A O 1
ATOM 747 N N . TRP A 1 91 ? 5.994 5.248 4.206 1.00 93.81 91 TRP A N 1
ATOM 748 C CA . TRP A 1 91 ? 5.612 6.592 4.618 1.00 93.81 91 TRP A CA 1
ATOM 749 C C . TRP A 1 91 ? 6.692 7.216 5.490 1.00 93.81 91 TRP A C 1
ATOM 751 O O . TRP A 1 91 ? 7.386 6.539 6.248 1.00 93.81 91 TRP A O 1
ATOM 761 N N . ARG A 1 92 ? 6.799 8.544 5.405 1.00 90.50 92 ARG A N 1
ATOM 762 C CA . ARG A 1 92 ? 7.663 9.313 6.296 1.00 90.50 92 ARG A CA 1
ATOM 763 C C . ARG A 1 92 ? 7.261 9.031 7.755 1.00 90.50 92 ARG A C 1
ATOM 765 O O . ARG A 1 92 ? 6.070 9.136 8.061 1.00 90.50 92 ARG A O 1
ATOM 772 N N . PRO A 1 93 ? 8.216 8.729 8.653 1.00 85.50 93 PRO A N 1
ATOM 773 C CA . PRO A 1 93 ? 7.938 8.633 10.082 1.00 85.50 93 PRO A CA 1
ATOM 774 C C . PRO A 1 93 ? 7.250 9.904 10.595 1.00 85.50 93 PRO A C 1
ATOM 776 O O . PRO A 1 93 ? 7.673 11.012 10.260 1.00 85.50 93 PRO A O 1
ATOM 779 N N . GLY A 1 94 ? 6.172 9.741 11.365 1.00 79.44 94 GLY A N 1
ATOM 780 C CA . GLY A 1 94 ? 5.347 10.854 11.850 1.00 79.44 94 GLY A CA 1
ATOM 781 C C . GLY A 1 94 ? 4.360 11.430 10.826 1.00 79.44 94 GLY A C 1
ATOM 782 O O . GLY A 1 94 ? 3.779 12.475 11.077 1.00 79.44 94 GLY A O 1
ATOM 783 N N . SER A 1 95 ? 4.169 10.796 9.662 1.00 83.44 95 SER A N 1
ATOM 784 C CA . SER A 1 95 ? 3.085 11.167 8.746 1.00 83.44 95 SER A CA 1
ATOM 785 C C . SER A 1 95 ? 1.720 10.753 9.298 1.00 83.44 95 SER A C 1
ATOM 787 O O . SER A 1 95 ? 1.535 9.612 9.722 1.00 83.44 95 SER A O 1
ATOM 789 N N . ASP A 1 96 ? 0.729 11.628 9.131 1.00 86.94 96 ASP A N 1
ATOM 790 C CA . ASP A 1 96 ? -0.666 11.359 9.500 1.00 86.94 96 ASP A CA 1
ATOM 791 C C . ASP A 1 96 ? -1.361 10.317 8.605 1.00 86.94 96 ASP A C 1
ATOM 793 O O . ASP A 1 96 ? -2.496 9.919 8.863 1.00 86.94 96 ASP A O 1
ATOM 797 N N . THR A 1 97 ? -0.708 9.838 7.539 1.00 86.31 97 THR A N 1
ATOM 798 C CA . THR A 1 97 ? -1.342 8.909 6.587 1.00 86.31 97 THR A CA 1
ATOM 799 C C . THR A 1 97 ? -1.747 7.590 7.249 1.00 86.31 97 THR A C 1
ATOM 801 O O . THR A 1 97 ? -2.781 7.015 6.915 1.00 86.31 97 THR A O 1
ATOM 804 N N . SER A 1 98 ? -0.951 7.112 8.205 1.00 85.12 98 SER A N 1
ATOM 805 C CA . SER A 1 98 ? -1.247 5.906 8.982 1.00 85.12 98 SER A CA 1
ATOM 806 C C . SER A 1 98 ? -2.414 6.110 9.951 1.00 85.12 98 SER A C 1
ATOM 808 O O . SER A 1 98 ? -3.212 5.188 10.109 1.00 85.12 98 SER A O 1
ATOM 810 N N . ILE A 1 99 ? -2.598 7.326 10.482 1.00 85.38 99 ILE A N 1
ATOM 811 C CA . ILE A 1 99 ? -3.701 7.684 11.393 1.00 85.38 99 ILE A CA 1
ATOM 812 C C . ILE A 1 99 ? -5.061 7.431 10.738 1.00 85.38 99 ILE A C 1
ATOM 814 O O . ILE A 1 99 ? -5.988 6.980 11.405 1.00 85.38 99 ILE A O 1
ATOM 818 N N . ILE A 1 100 ? -5.187 7.665 9.427 1.00 83.81 100 ILE A N 1
ATOM 819 C CA . ILE A 1 100 ? -6.430 7.413 8.678 1.00 83.81 100 ILE A CA 1
ATOM 820 C C . ILE A 1 100 ? -6.900 5.963 8.862 1.00 83.81 100 ILE A C 1
ATOM 822 O O . ILE A 1 100 ? -8.098 5.723 8.991 1.00 83.81 100 ILE A O 1
ATOM 826 N N . TYR A 1 101 ? -5.965 5.013 8.905 1.00 82.56 101 TYR A N 1
ATOM 827 C CA . TYR A 1 101 ? -6.269 3.598 9.095 1.00 82.56 101 TYR A CA 1
ATOM 828 C C . TYR A 1 101 ? -6.455 3.243 10.574 1.00 82.56 101 TYR A C 1
ATOM 830 O O . TYR A 1 101 ? -7.388 2.510 10.884 1.00 82.56 101 TYR A O 1
ATOM 838 N N . ASN A 1 102 ? -5.657 3.812 11.489 1.00 81.94 102 ASN A N 1
ATOM 839 C CA . ASN A 1 102 ? -5.829 3.604 12.937 1.00 81.94 102 ASN A CA 1
ATOM 840 C C . ASN A 1 102 ? -7.189 4.125 13.440 1.00 81.94 102 ASN A C 1
ATOM 842 O O . ASN A 1 102 ? -7.769 3.549 14.353 1.00 81.94 102 ASN A O 1
ATOM 846 N N . ARG A 1 103 ? -7.756 5.176 12.822 1.00 82.38 103 ARG A N 1
ATOM 847 C CA . ARG A 1 103 ? -9.095 5.700 13.169 1.00 82.38 103 ARG A CA 1
ATOM 848 C C . ARG A 1 103 ? -10.202 4.644 13.100 1.00 82.38 103 ARG A C 1
ATOM 850 O O . ARG A 1 103 ? -11.234 4.826 13.744 1.00 82.38 103 ARG A O 1
ATOM 857 N N . ARG A 1 104 ? -9.997 3.554 12.349 1.00 80.94 104 ARG A N 1
ATOM 858 C CA . ARG A 1 104 ? -10.904 2.401 12.324 1.00 80.94 104 ARG A CA 1
ATOM 859 C C . ARG A 1 104 ? -11.132 1.836 13.727 1.00 80.94 104 ARG A C 1
ATOM 861 O O . ARG A 1 104 ? -12.285 1.598 14.058 1.00 80.94 104 ARG A O 1
ATOM 868 N N . HIS A 1 105 ? -10.088 1.708 14.548 1.00 75.50 105 HIS A N 1
ATOM 869 C CA . HIS A 1 105 ? -10.190 1.204 15.925 1.00 75.50 105 HIS A CA 1
ATOM 870 C C . HIS A 1 105 ? -11.165 2.022 16.755 1.00 75.50 105 HIS A C 1
ATOM 872 O O . HIS A 1 105 ? -12.103 1.485 17.335 1.00 75.50 105 HIS A O 1
ATOM 878 N N . ILE A 1 106 ? -10.998 3.346 16.727 1.00 78.75 106 ILE A N 1
ATOM 879 C CA . ILE A 1 106 ? -11.867 4.280 17.446 1.00 78.75 106 ILE A CA 1
ATOM 880 C C . ILE A 1 106 ? -13.305 4.139 16.950 1.00 78.75 106 ILE A C 1
ATOM 882 O O . ILE A 1 106 ? -14.229 4.073 17.757 1.00 78.75 106 ILE A O 1
ATOM 886 N N . PHE A 1 107 ? -13.506 4.074 15.633 1.00 82.75 107 PHE A N 1
ATOM 887 C CA . PHE A 1 107 ? -14.836 3.944 15.045 1.00 82.75 107 PHE A CA 1
ATOM 888 C C . PHE A 1 107 ? -15.517 2.618 15.417 1.00 82.75 107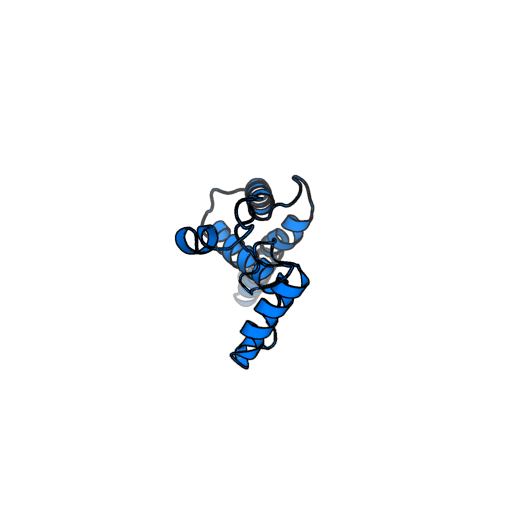 PHE A C 1
ATOM 890 O O . PHE A 1 107 ? -16.676 2.616 15.831 1.00 82.75 107 PHE A O 1
ATOM 897 N N . GLU A 1 108 ? -14.812 1.496 15.285 1.00 82.75 108 GLU A N 1
ATOM 898 C CA . GLU A 1 108 ? -15.344 0.161 15.569 1.00 82.75 108 GLU A CA 1
ATOM 899 C C . GLU A 1 108 ? -15.612 -0.033 17.060 1.00 82.75 108 GLU A C 1
ATOM 901 O O . GLU A 1 108 ? -16.691 -0.509 17.417 1.00 82.75 108 GLU A O 1
ATOM 906 N N . LEU A 1 109 ? -14.697 0.416 17.922 1.00 83.00 109 LEU A N 1
ATOM 907 C CA . LEU A 1 109 ? -14.885 0.402 19.369 1.00 83.00 109 LEU A CA 1
ATOM 908 C C . LEU A 1 109 ? -16.071 1.280 19.778 1.00 83.00 109 LEU A C 1
ATOM 910 O O . LEU A 1 109 ? -16.955 0.808 20.485 1.00 83.00 109 LEU A O 1
ATOM 914 N N . SER A 1 110 ? -16.155 2.512 19.261 1.00 83.81 110 SER A N 1
ATOM 915 C CA . SER A 1 110 ? -17.280 3.418 19.544 1.00 83.81 110 SER A CA 1
ATOM 916 C C . SER A 1 110 ? -18.616 2.798 19.142 1.00 83.81 110 SER A C 1
ATOM 918 O O . SER A 1 110 ? -19.586 2.857 19.896 1.00 83.81 110 SER A O 1
ATOM 920 N N . LYS A 1 111 ? -18.673 2.166 17.961 1.00 89.31 111 LYS A N 1
ATOM 921 C CA . LYS A 1 111 ? -19.876 1.481 17.481 1.00 89.31 111 LYS A CA 1
ATOM 922 C C . LYS A 1 111 ? -20.245 0.301 18.378 1.00 89.31 111 LYS A C 1
ATOM 924 O O . LYS A 1 111 ? -21.419 0.142 18.703 1.00 89.31 111 LYS A O 1
ATOM 929 N N . LYS A 1 112 ? -19.264 -0.519 18.762 1.00 89.69 112 LYS A N 1
ATOM 930 C CA . LYS A 1 112 ? -19.467 -1.664 19.656 1.00 89.69 112 LYS A CA 1
ATOM 931 C C . LYS A 1 112 ? -20.016 -1.207 21.010 1.00 89.69 112 LYS A C 1
ATOM 933 O O . LYS A 1 112 ? -21.073 -1.680 21.412 1.00 89.69 112 LYS A O 1
ATOM 938 N N . THR A 1 113 ? -19.371 -0.233 21.649 1.00 89.25 113 THR A N 1
ATOM 939 C CA . THR A 1 113 ? -19.792 0.304 22.951 1.00 89.25 113 THR A CA 1
ATOM 940 C C . THR A 1 113 ? -21.191 0.917 22.902 1.00 89.25 113 THR A C 1
ATOM 942 O O . THR A 1 113 ? -21.993 0.677 23.800 1.00 89.25 113 THR A O 1
ATOM 945 N N . ALA A 1 114 ? -21.529 1.666 21.847 1.00 92.12 114 ALA A N 1
ATOM 946 C CA . ALA A 1 114 ? -22.868 2.241 21.700 1.00 92.12 114 ALA A CA 1
ATOM 947 C C . ALA A 1 114 ? -23.964 1.163 21.592 1.00 92.12 114 ALA A C 1
ATOM 949 O O . ALA A 1 114 ? -25.039 1.314 22.173 1.00 92.12 114 ALA A O 1
ATOM 950 N N . LEU A 1 115 ? -23.693 0.064 20.877 1.00 93.31 115 LEU A N 1
ATOM 951 C CA . LEU A 1 115 ? -24.622 -1.065 20.771 1.00 93.31 115 LEU A CA 1
ATOM 952 C C . LEU A 1 115 ? -24.777 -1.807 22.104 1.00 93.31 115 LEU A C 1
ATOM 954 O O . LEU A 1 115 ? -25.899 -2.135 22.483 1.00 93.31 115 LEU A O 1
ATOM 958 N N . GLU A 1 116 ? -23.680 -2.023 22.833 1.00 92.00 116 GLU A N 1
ATOM 959 C CA . GLU A 1 116 ? -23.704 -2.644 24.165 1.00 92.00 116 GLU A CA 1
ATOM 960 C C . GLU A 1 116 ? -24.528 -1.812 25.160 1.00 92.00 116 GLU A C 1
ATOM 962 O O . GLU A 1 116 ? -25.370 -2.357 25.873 1.00 92.00 116 GLU A O 1
ATOM 967 N N . GLN A 1 117 ? -24.357 -0.484 25.160 1.00 90.19 117 GLN A N 1
ATOM 968 C CA . GLN A 1 117 ? -25.164 0.426 25.983 1.00 90.19 117 GLN A CA 1
ATOM 969 C C . GLN A 1 117 ? -26.654 0.342 25.637 1.00 90.19 117 GLN A C 1
ATOM 971 O O . GLN A 1 117 ? -27.501 0.279 26.528 1.00 90.19 117 GLN A O 1
ATOM 976 N N . GLN A 1 118 ? -26.989 0.314 24.344 1.00 90.69 118 GLN A N 1
ATOM 977 C CA . GLN A 1 118 ? -28.374 0.184 23.899 1.00 90.69 118 GLN A CA 1
ATOM 978 C C . GLN A 1 118 ? -28.990 -1.149 24.344 1.00 90.69 118 GLN A C 1
ATOM 980 O O . GLN A 1 118 ? -30.135 -1.184 24.791 1.00 90.69 118 GLN A O 1
ATOM 985 N N . GLU A 1 119 ? -28.240 -2.243 24.246 1.00 91.56 119 GLU A N 1
ATOM 986 C CA . GLU A 1 119 ? -28.695 -3.563 24.674 1.00 91.56 119 GLU A CA 1
ATOM 987 C C . GLU A 1 119 ? -28.929 -3.626 26.190 1.00 91.56 119 GLU A C 1
ATOM 989 O O . GLU A 1 119 ? -29.933 -4.188 26.629 1.00 91.56 119 GLU A O 1
ATOM 994 N N . GLN A 1 120 ? -28.054 -3.009 26.988 1.00 87.50 120 GLN A N 1
ATOM 995 C CA . GLN A 1 120 ? -28.228 -2.906 28.441 1.00 87.50 120 GLN A CA 1
ATOM 996 C C . GLN A 1 120 ? -29.489 -2.121 28.819 1.00 87.50 120 GLN A C 1
ATOM 998 O O . GLN A 1 120 ? -30.253 -2.575 29.673 1.00 87.50 120 GLN A O 1
ATOM 1003 N N . LEU A 1 121 ? -29.752 -0.996 28.144 1.00 87.19 121 LEU A N 1
ATOM 1004 C CA . LEU A 1 121 ? -30.978 -0.212 28.335 1.00 87.19 121 LEU A CA 1
ATOM 1005 C C . LEU A 1 121 ? -32.235 -1.027 28.000 1.00 87.19 121 LEU A C 1
ATOM 1007 O O . LEU A 1 121 ? -33.211 -0.996 28.745 1.00 87.19 121 LEU A O 1
ATOM 1011 N N . LEU A 1 122 ? -32.208 -1.793 26.906 1.00 84.75 122 LEU A N 1
ATOM 1012 C CA . LEU A 1 122 ? -33.336 -2.634 26.488 1.00 84.75 122 LEU A CA 1
ATOM 1013 C C . LEU A 1 122 ? -33.575 -3.834 27.417 1.00 84.75 122 LEU A C 1
ATOM 1015 O O . LEU A 1 122 ? -34.705 -4.307 27.517 1.00 84.75 122 LEU A O 1
ATOM 1019 N N . LYS A 1 123 ? -32.533 -4.328 28.093 1.00 83.50 123 LYS A N 1
ATOM 1020 C CA . LYS A 1 123 ? -32.612 -5.446 29.047 1.00 83.50 123 LYS A CA 1
ATOM 1021 C C . LYS A 1 123 ? -33.010 -5.025 30.468 1.00 83.50 123 LYS A C 1
ATOM 1023 O O . LYS A 1 123 ? -33.084 -5.894 31.331 1.00 83.50 123 LYS A O 1
ATOM 1028 N N . GLY A 1 124 ? -33.262 -3.736 30.719 1.00 69.75 124 GLY A N 1
ATOM 1029 C CA . GLY A 1 124 ? -33.585 -3.226 32.058 1.00 69.75 124 GLY A CA 1
ATOM 1030 C C . GLY A 1 124 ? -32.386 -3.198 33.012 1.00 69.75 124 GLY A C 1
ATOM 1031 O O . GLY A 1 124 ? -32.563 -3.176 34.221 1.00 69.75 124 GLY A O 1
ATOM 1032 N N . GLY A 1 125 ? -31.153 -3.200 32.493 1.00 58.12 125 GLY A N 1
ATOM 1033 C CA . GLY A 1 125 ? -29.923 -3.271 33.295 1.00 58.12 125 GLY A CA 1
ATOM 1034 C C . GLY A 1 125 ? -29.555 -1.996 34.068 1.00 58.12 125 GLY A C 1
ATOM 1035 O O . GLY A 1 125 ? -28.406 -1.868 34.472 1.00 58.12 125 GLY A O 1
ATOM 1036 N N . PHE A 1 126 ? -30.490 -1.058 34.231 1.00 57.91 126 PHE A N 1
ATOM 1037 C CA . PHE A 1 126 ? -30.324 0.185 34.996 1.00 57.91 126 PHE A CA 1
ATOM 1038 C C . PHE A 1 126 ? -31.318 0.285 36.168 1.00 57.91 126 PHE A C 1
ATOM 1040 O O . PHE A 1 126 ? -31.631 1.385 36.612 1.00 57.91 126 PHE A O 1
ATOM 1047 N N . ASP A 1 127 ? -31.796 -0.855 36.669 1.00 56.09 127 ASP A N 1
ATOM 1048 C CA . ASP A 1 127 ? -32.469 -0.950 37.966 1.00 56.09 127 ASP A CA 1
ATOM 1049 C C . ASP A 1 127 ? -31.466 -1.450 39.028 1.00 56.09 127 ASP A C 1
ATOM 1051 O O . ASP A 1 127 ? -31.499 -2.617 39.409 1.00 56.09 127 ASP A O 1
ATOM 1055 N N . GLU A 1 128 ? -30.529 -0.579 39.429 1.00 47.00 128 GLU A N 1
ATOM 1056 C CA . GLU A 1 128 ? -29.919 -0.450 40.778 1.00 47.00 128 GLU A CA 1
ATOM 1057 C C . GLU A 1 128 ? -28.959 0.753 40.841 1.00 47.00 128 GLU A C 1
ATOM 1059 O O . GLU A 1 128 ? -28.014 0.828 40.020 1.00 47.00 128 GLU A O 1
#